Protein AF-I4C2C6-F1 (afdb_monomer)

Secondary structure (DSSP, 8-state):
----HHHHHTHHHHHHHHHHHTPPTT--HHHHHHHHT--HHHHHHHHTT-S---HHHHHHHHHHTTS-HHHHHT--SS------

InterPro domains:
  IPR010982 Lambda repressor-like, DNA-binding domain superfamily [G3DSA:1.10.260.40] (20-79)

Nearest PDB structures (foldseek):
  1y9q-assembly1_A-2  TM=7.455E-01  e=1.994E-02  Vibrio cholerae
  1y7y-assembly1_B  TM=7.294E-01  e=1.886E-02  Aeromonas hydrophila
  3vk0-assembly2_B  TM=6.895E-01  e=1.598E-02  Neisseria meningitidis MC58
  5d4z-assembly8_U  TM=7.195E-01  e=5.106E-02  Salmonella phage SPC32H
  2b5a-assembly1_A  TM=7.086E-01  e=6.733E-02  [Bacillus] caldolyticus

Solvent-accessible surface area (backbone atoms only — not comparable to full-atom values): 4912 Å² total; per-residue (Å²): 134,84,80,73,59,75,63,61,49,44,45,41,25,53,27,40,52,52,55,57,71,72,52,57,91,92,57,49,74,66,58,42,21,59,64,40,72,45,58,67,67,57,53,52,35,17,58,72,36,40,86,87,80,53,70,68,59,42,35,53,32,16,58,61,63,49,39,45,35,53,34,47,56,75,62,49,69,85,87,60,67,66,81,125

Radius of gyration: 13.16 Å; Cα contacts (8 Å, |Δi|>4): 86; chains: 1; bounding box: 32×26×39 Å

pLDDT: mean 80.97, std 18.78, range [34.0, 95.38]

Mean predicted aligned error: 7.7 Å

Structure (mmCIF, N/CA/C/O backbone):
data_AF-I4C2C6-F1
#
_entry.id   AF-I4C2C6-F1
#
loop_
_atom_site.group_PDB
_atom_site.id
_atom_site.type_symbol
_atom_site.label_atom_id
_atom_site.label_alt_id
_atom_site.label_comp_id
_atom_site.label_asym_id
_atom_site.label_entity_id
_atom_site.label_seq_id
_atom_site.pdbx_PDB_ins_code
_atom_site.Cartn_x
_atom_site.Cartn_y
_atom_site.Cartn_z
_atom_site.occupancy
_atom_site.B_iso_or_equiv
_atom_site.auth_seq_id
_atom_site.auth_comp_id
_atom_site.auth_asym_id
_atom_site.auth_atom_id
_atom_site.pdbx_PDB_model_num
ATOM 1 N N . MET A 1 1 ? 16.427 11.891 -28.482 1.00 39.94 1 MET A N 1
ATOM 2 C CA . MET A 1 1 ? 15.893 10.775 -27.673 1.00 39.94 1 MET A CA 1
ATOM 3 C C . MET A 1 1 ? 16.128 11.117 -26.208 1.00 39.94 1 MET A C 1
ATOM 5 O O . MET A 1 1 ? 17.276 11.156 -25.792 1.00 39.94 1 MET A O 1
ATOM 9 N N . LYS A 1 2 ? 15.090 11.520 -25.464 1.00 40.78 2 LYS A N 1
ATOM 10 C CA . LYS A 1 2 ? 15.214 11.819 -24.027 1.00 40.78 2 LYS A CA 1
ATOM 11 C C . LYS A 1 2 ? 15.052 10.495 -23.284 1.00 40.78 2 LYS A C 1
ATOM 13 O O . LYS A 1 2 ? 13.965 9.931 -23.301 1.00 40.78 2 LYS A O 1
ATOM 18 N N . ASN A 1 3 ? 16.147 9.974 -22.736 1.00 38.06 3 ASN A N 1
ATOM 19 C CA . ASN A 1 3 ? 16.139 8.720 -21.991 1.00 38.06 3 ASN A CA 1
ATOM 20 C C . ASN A 1 3 ? 15.219 8.830 -20.768 1.00 38.06 3 ASN A C 1
ATOM 22 O O . ASN A 1 3 ? 15.294 9.772 -19.983 1.00 38.06 3 ASN A O 1
ATOM 26 N N . SER A 1 4 ? 14.338 7.842 -20.672 1.00 47.66 4 SER A N 1
ATOM 27 C CA . SER A 1 4 ? 13.147 7.75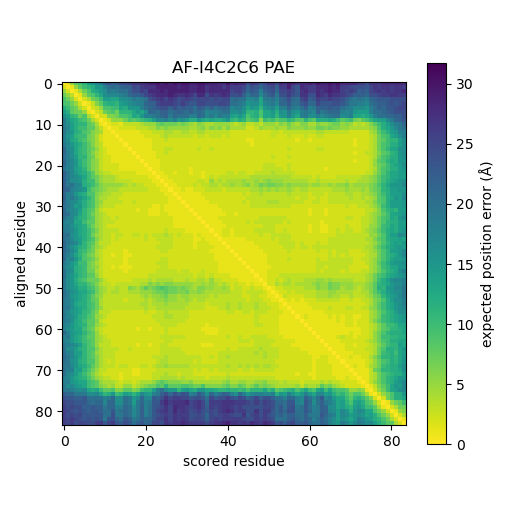4 -19.831 1.00 47.66 4 SER A CA 1
ATOM 28 C C . SER A 1 4 ? 13.459 7.368 -18.377 1.00 47.66 4 SER A C 1
ATOM 30 O O . SER A 1 4 ? 12.911 6.404 -17.857 1.00 47.66 4 SER A O 1
ATOM 32 N N . THR A 1 5 ? 14.359 8.076 -17.691 1.00 45.53 5 THR A N 1
ATOM 33 C CA . THR A 1 5 ? 14.624 7.821 -16.257 1.00 45.53 5 THR A CA 1
ATOM 34 C C . THR A 1 5 ? 13.538 8.394 -15.343 1.00 45.53 5 THR A C 1
ATOM 36 O O . THR A 1 5 ? 13.269 7.831 -14.287 1.00 45.53 5 THR A O 1
ATOM 39 N N . ALA A 1 6 ? 12.833 9.444 -15.779 1.00 45.75 6 ALA A N 1
ATOM 40 C CA . ALA A 1 6 ? 11.768 10.078 -14.994 1.00 45.75 6 ALA A CA 1
ATOM 41 C C . ALA A 1 6 ? 10.504 9.206 -14.818 1.00 45.75 6 ALA A C 1
ATOM 43 O O . ALA A 1 6 ? 9.749 9.404 -13.865 1.00 45.75 6 ALA A O 1
ATOM 44 N N . ASP A 1 7 ? 10.263 8.232 -15.703 1.00 49.28 7 ASP A N 1
ATOM 45 C CA . ASP A 1 7 ? 9.095 7.343 -15.600 1.00 49.28 7 ASP A CA 1
ATOM 46 C C . ASP A 1 7 ? 9.297 6.205 -14.588 1.00 49.28 7 ASP A C 1
ATOM 48 O O . ASP A 1 7 ? 8.357 5.829 -13.878 1.00 49.28 7 ASP A O 1
ATOM 52 N N . TYR A 1 8 ? 10.530 5.704 -14.446 1.00 47.53 8 TYR A N 1
ATOM 53 C CA . TYR A 1 8 ? 10.860 4.681 -13.450 1.00 47.53 8 TYR A CA 1
ATOM 54 C C . TYR A 1 8 ? 10.856 5.244 -12.022 1.00 47.53 8 TYR A C 1
ATOM 56 O O . TYR A 1 8 ? 10.281 4.611 -11.130 1.00 47.53 8 TYR A O 1
ATOM 64 N N . ASP A 1 9 ? 11.371 6.465 -11.827 1.00 53.66 9 ASP A N 1
ATOM 65 C CA . ASP A 1 9 ? 11.396 7.158 -10.524 1.00 53.66 9 ASP A CA 1
ATOM 66 C C . ASP A 1 9 ? 9.998 7.317 -9.903 1.00 53.66 9 ASP A C 1
ATOM 68 O O . ASP A 1 9 ? 9.829 7.336 -8.683 1.00 53.66 9 ASP A O 1
ATOM 72 N N . ASN A 1 10 ? 8.950 7.357 -10.728 1.00 68.00 10 ASN A N 1
ATOM 73 C CA . ASN A 1 10 ? 7.583 7.558 -10.258 1.00 68.00 10 ASN A CA 1
ATOM 74 C C . ASN A 1 10 ? 6.787 6.254 -10.063 1.00 68.00 10 ASN A C 1
ATOM 76 O O . ASN A 1 10 ? 5.660 6.296 -9.569 1.00 68.00 10 ASN A O 1
ATOM 80 N N . THR A 1 11 ? 7.333 5.088 -10.424 1.00 78.06 11 THR A N 1
ATOM 81 C CA . THR A 1 11 ? 6.599 3.805 -10.375 1.00 78.06 11 THR A CA 1
ATOM 82 C C . THR A 1 11 ? 6.266 3.398 -8.937 1.00 78.06 11 THR A C 1
ATOM 84 O O . THR A 1 11 ? 5.115 3.092 -8.617 1.00 78.06 11 THR A O 1
ATOM 87 N N . HIS A 1 12 ? 7.241 3.506 -8.035 1.00 84.00 12 HIS A N 1
ATOM 88 C CA . HIS A 1 12 ? 7.090 3.233 -6.602 1.00 84.00 12 HIS A CA 1
ATOM 89 C C . HIS A 1 12 ? 6.111 4.200 -5.932 1.00 84.00 12 HIS A C 1
ATOM 91 O O . HIS A 1 12 ? 5.266 3.796 -5.133 1.00 84.00 12 HIS A O 1
ATOM 97 N N . LYS A 1 13 ? 6.173 5.476 -6.321 1.00 87.19 13 LYS A N 1
ATOM 98 C CA . LYS A 1 13 ? 5.286 6.521 -5.812 1.00 87.19 13 LYS A CA 1
ATOM 99 C C . LYS A 1 13 ? 3.844 6.317 -6.275 1.00 87.19 13 LYS A C 1
ATOM 101 O O . LYS A 1 13 ? 2.923 6.417 -5.467 1.00 87.19 13 LYS A O 1
ATOM 106 N N . LYS A 1 14 ? 3.63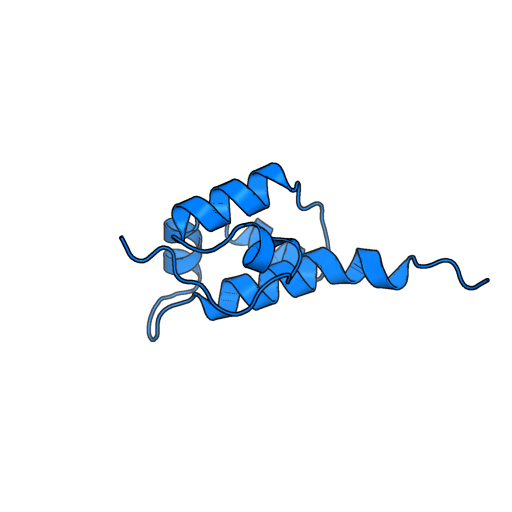7 5.945 -7.544 1.00 88.31 14 LYS A N 1
ATOM 107 C CA . LYS A 1 14 ? 2.325 5.562 -8.097 1.00 88.31 14 LYS A CA 1
ATOM 108 C C . LYS A 1 14 ? 1.774 4.299 -7.430 1.00 88.31 14 LYS A C 1
ATOM 110 O O . LYS A 1 14 ? 0.584 4.238 -7.133 1.00 88.31 14 LYS A O 1
ATOM 115 N N . PHE A 1 15 ? 2.610 3.284 -7.200 1.00 90.62 15 PHE A N 1
ATOM 116 C CA . PHE A 1 15 ? 2.241 2.078 -6.445 1.00 90.62 15 PHE A CA 1
ATOM 117 C C . PHE A 1 15 ? 1.791 2.428 -5.021 1.00 90.62 15 PHE A C 1
ATOM 119 O O . PHE A 1 15 ? 0.687 2.074 -4.613 1.00 90.62 15 PHE A O 1
ATOM 126 N N . ALA A 1 16 ? 2.599 3.199 -4.289 1.00 92.06 16 ALA A N 1
ATOM 127 C CA . ALA A 1 16 ? 2.269 3.626 -2.936 1.00 92.06 16 ALA A CA 1
ATOM 128 C C . ALA A 1 16 ? 0.991 4.473 -2.894 1.00 92.06 16 ALA A C 1
ATOM 130 O O . ALA A 1 16 ? 0.162 4.271 -2.014 1.00 92.06 16 ALA A O 1
ATOM 131 N N . GLY A 1 17 ? 0.791 5.366 -3.867 1.00 91.62 17 GLY A N 1
ATOM 132 C CA . GLY A 1 17 ? -0.448 6.130 -4.010 1.00 91.62 17 GLY A CA 1
ATOM 133 C C . GLY A 1 17 ? -1.678 5.230 -4.150 1.00 91.62 17 GLY A C 1
ATOM 134 O O . GLY A 1 17 ? -2.647 5.410 -3.418 1.00 91.62 17 GLY A O 1
ATOM 135 N N . ARG A 1 18 ? -1.615 4.209 -5.016 1.00 91.94 18 ARG A N 1
ATOM 136 C CA . ARG A 1 18 ? -2.695 3.218 -5.183 1.00 91.94 18 ARG A CA 1
ATOM 137 C C . ARG A 1 18 ? -2.935 2.393 -3.927 1.00 91.94 18 ARG A C 1
ATOM 139 O O . ARG A 1 18 ? -4.087 2.170 -3.572 1.00 91.94 18 ARG A O 1
ATOM 146 N N . LEU A 1 19 ? -1.879 2.010 -3.209 1.00 92.62 19 LEU A N 1
ATOM 147 C CA . LEU A 1 19 ? -2.023 1.360 -1.907 1.00 92.62 19 LEU A CA 1
ATOM 148 C C . LEU A 1 19 ? -2.851 2.203 -0.938 1.00 92.62 19 LEU A C 1
ATOM 150 O O . LEU A 1 19 ? -3.707 1.662 -0.244 1.00 92.62 19 LEU A O 1
ATOM 154 N N . LEU A 1 20 ? -2.633 3.521 -0.899 1.00 92.50 20 LEU A N 1
ATOM 155 C CA . LEU A 1 20 ? -3.371 4.382 0.024 1.00 92.50 20 LEU A CA 1
ATOM 156 C C . LEU A 1 20 ? -4.862 4.490 -0.311 1.00 92.50 20 LEU A C 1
ATOM 158 O O . LEU A 1 20 ? -5.642 4.742 0.601 1.00 92.50 20 LEU A O 1
ATOM 162 N N . LEU A 1 21 ? -5.269 4.237 -1.560 1.00 92.62 21 LEU A N 1
ATOM 163 C CA . LEU A 1 21 ? -6.688 4.161 -1.937 1.00 92.62 21 LEU A CA 1
ATOM 164 C C . LEU A 1 21 ? -7.405 2.973 -1.281 1.00 92.62 21 LEU A C 1
ATOM 166 O O . LEU A 1 21 ? -8.622 2.988 -1.144 1.00 92.62 21 LEU A O 1
ATOM 170 N N . LEU A 1 22 ? -6.657 1.948 -0.863 1.00 93.50 22 LEU A N 1
ATOM 171 C CA . LEU A 1 22 ? -7.191 0.753 -0.207 1.00 93.50 22 LEU A CA 1
ATOM 172 C C . LEU A 1 22 ? -7.259 0.883 1.319 1.00 93.50 22 LEU A C 1
ATOM 174 O O . LEU A 1 22 ? -7.660 -0.067 2.001 1.00 93.50 22 LEU A O 1
ATOM 178 N N . GLN A 1 23 ? -6.823 2.015 1.874 1.00 93.62 23 GLN A N 1
ATOM 179 C CA . GLN A 1 23 ? -6.959 2.295 3.296 1.00 93.62 23 GLN A CA 1
ATOM 180 C C . GLN A 1 23 ? -8.426 2.568 3.621 1.00 93.62 23 GLN A C 1
ATOM 182 O O . GLN A 1 23 ? -9.077 3.396 2.985 1.00 93.62 23 GLN A O 1
ATOM 187 N N . ARG A 1 24 ? -8.949 1.878 4.635 1.00 93.00 24 ARG A N 1
ATOM 188 C CA . ARG A 1 24 ? -10.350 2.036 5.037 1.00 93.00 24 ARG A CA 1
ATOM 189 C C . ARG A 1 24 ? -10.542 3.358 5.796 1.00 93.00 24 ARG A C 1
ATOM 191 O O . ARG A 1 24 ? -9.623 3.790 6.500 1.00 93.00 24 ARG A O 1
ATOM 198 N N . PRO A 1 25 ? -11.724 3.993 5.723 1.00 92.75 25 PRO A N 1
ATOM 199 C CA . PRO A 1 25 ? -12.037 5.149 6.560 1.00 92.75 25 PRO A CA 1
ATOM 200 C C . PRO A 1 25 ? -11.827 4.829 8.048 1.00 92.75 25 PRO A C 1
ATOM 202 O O . PRO A 1 25 ? -12.249 3.778 8.523 1.00 92.75 25 PRO A O 1
ATOM 205 N N . GLY A 1 26 ? -11.135 5.710 8.776 1.00 92.62 26 GLY A N 1
ATOM 206 C CA . GLY A 1 26 ? -10.814 5.521 10.199 1.00 92.62 26 GLY A CA 1
ATOM 207 C C . GLY A 1 26 ? -9.674 4.533 10.500 1.00 92.62 26 GLY A C 1
ATOM 208 O O . GLY A 1 26 ? -9.223 4.453 11.641 1.00 92.62 26 GLY A O 1
ATOM 209 N N . GLU A 1 27 ? -9.149 3.810 9.505 1.00 93.50 27 GLU A N 1
ATOM 210 C CA . GLU A 1 27 ? -7.998 2.920 9.685 1.00 93.50 27 GLU A CA 1
ATOM 211 C C . GLU A 1 27 ? -6.721 3.746 9.875 1.00 93.50 27 GLU A C 1
ATOM 213 O O . GLU A 1 27 ? -6.408 4.623 9.070 1.00 93.50 27 GLU A O 1
ATOM 218 N N . THR A 1 28 ? -5.938 3.469 10.920 1.00 94.88 28 THR A N 1
ATOM 219 C CA . THR A 1 28 ? -4.635 4.128 11.080 1.00 94.88 28 THR A CA 1
ATOM 220 C C . THR A 1 28 ? -3.653 3.632 10.021 1.00 94.88 28 THR A C 1
ATOM 222 O O . THR A 1 28 ? -3.724 2.493 9.556 1.00 94.88 28 THR A O 1
ATOM 225 N N . ARG A 1 29 ? -2.651 4.451 9.679 1.00 92.00 29 ARG A N 1
ATOM 226 C CA . ARG A 1 29 ? -1.591 4.043 8.740 1.00 92.00 29 ARG A CA 1
ATOM 227 C C . ARG A 1 29 ? -0.896 2.745 9.178 1.00 92.00 29 ARG A C 1
ATOM 229 O O . ARG A 1 29 ? -0.529 1.942 8.327 1.00 92.00 29 ARG A O 1
ATOM 236 N N . SER A 1 30 ? -0.728 2.546 10.488 1.00 93.12 30 SER A N 1
ATOM 237 C CA . SER A 1 30 ? -0.111 1.346 11.067 1.00 93.12 30 SER A CA 1
ATOM 238 C C . SER A 1 30 ? -0.987 0.100 10.889 1.00 93.12 30 SER A C 1
ATOM 240 O O . SER A 1 30 ? -0.497 -0.941 10.446 1.00 93.12 30 SER A O 1
ATOM 242 N N . ALA A 1 31 ? -2.292 0.220 11.155 1.00 94.12 31 ALA A N 1
ATOM 243 C CA . ALA A 1 31 ? -3.253 -0.862 10.941 1.00 94.12 31 ALA A CA 1
ATOM 244 C C . ALA A 1 31 ? -3.327 -1.260 9.458 1.00 94.12 31 ALA A C 1
ATOM 246 O O . ALA A 1 31 ? -3.215 -2.443 9.136 1.00 94.12 31 ALA A O 1
ATOM 247 N N . PHE A 1 32 ? -3.373 -0.272 8.558 1.00 95.19 32 PHE A N 1
ATOM 248 C CA . PHE A 1 32 ? -3.313 -0.502 7.114 1.00 95.19 32 PHE A CA 1
ATOM 249 C C . PHE A 1 32 ? -2.051 -1.270 6.701 1.00 95.19 32 PHE A C 1
ATOM 251 O O . PHE A 1 32 ? -2.136 -2.270 5.993 1.00 95.19 32 PHE A O 1
ATOM 258 N N . CYS A 1 33 ? -0.878 -0.833 7.171 1.00 94.88 33 CYS A N 1
ATOM 259 C CA . CYS A 1 33 ? 0.393 -1.497 6.876 1.00 94.88 33 CYS A CA 1
ATOM 260 C C . CYS A 1 33 ? 0.403 -2.952 7.367 1.00 94.88 33 CYS A C 1
ATOM 262 O O . CYS A 1 33 ? 0.840 -3.840 6.640 1.00 94.88 33 CYS A O 1
ATOM 264 N N . THR A 1 34 ? -0.141 -3.202 8.560 1.00 95.38 34 THR A N 1
ATOM 265 C CA . THR A 1 34 ? -0.266 -4.552 9.129 1.00 95.38 34 THR A CA 1
ATOM 266 C C . THR A 1 34 ? -1.150 -5.439 8.251 1.00 95.38 34 THR A C 1
ATOM 268 O O . THR A 1 34 ? -0.730 -6.529 7.869 1.00 95.38 34 THR A O 1
ATOM 271 N N . ARG A 1 35 ? -2.329 -4.946 7.850 1.00 93.94 35 ARG A N 1
ATOM 272 C CA . ARG A 1 35 ? -3.257 -5.656 6.956 1.00 93.94 35 ARG A CA 1
ATOM 273 C C . ARG A 1 35 ? -2.655 -5.925 5.576 1.00 93.94 35 ARG A C 1
ATOM 275 O O . ARG A 1 35 ? -2.833 -7.005 5.028 1.00 93.94 35 ARG A O 1
ATOM 282 N N . ALA A 1 36 ? -1.917 -4.962 5.031 1.00 93.50 36 ALA A N 1
ATOM 283 C CA . ALA A 1 36 ? -1.236 -5.094 3.748 1.00 93.50 36 ALA A CA 1
ATOM 284 C C . ALA A 1 36 ? 0.024 -5.977 3.809 1.00 93.50 36 ALA A C 1
ATOM 286 O O . ALA A 1 36 ? 0.566 -6.335 2.768 1.00 93.50 36 ALA A O 1
ATOM 287 N N . GLY A 1 37 ? 0.515 -6.327 5.005 1.00 94.9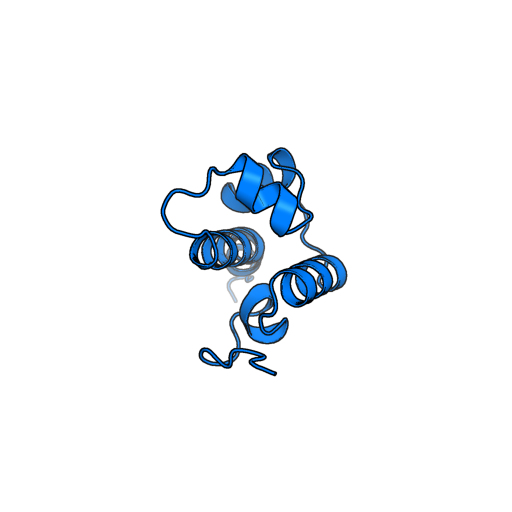4 37 GLY A N 1
ATOM 288 C CA . GLY A 1 37 ? 1.775 -7.055 5.164 1.00 94.94 37 GLY A CA 1
ATOM 289 C C . GLY A 1 37 ? 3.029 -6.218 4.901 1.00 94.94 37 GLY A C 1
ATOM 290 O O . GLY A 1 37 ? 4.079 -6.773 4.598 1.00 94.94 37 GLY A O 1
ATOM 291 N N . ILE A 1 38 ? 2.934 -4.8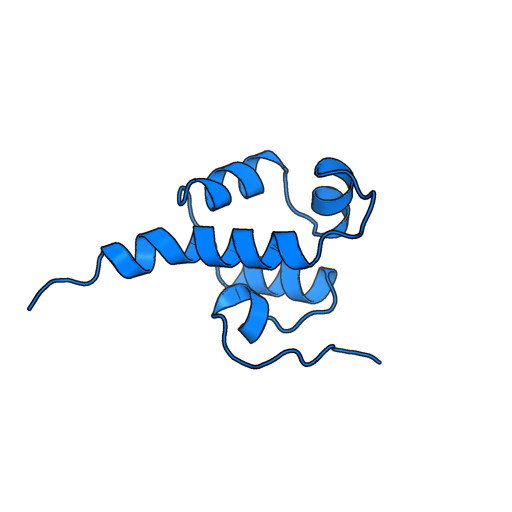92 5.000 1.00 94.38 38 ILE A N 1
ATOM 292 C CA . ILE A 1 38 ? 4.002 -3.951 4.648 1.00 94.38 38 ILE A CA 1
ATOM 293 C C . ILE A 1 38 ? 4.573 -3.333 5.924 1.00 94.38 38 ILE A C 1
ATOM 295 O O . ILE A 1 38 ? 3.842 -2.946 6.831 1.00 94.38 38 ILE A O 1
ATOM 299 N N . LYS A 1 39 ? 5.894 -3.143 5.990 1.00 93.69 39 LYS A N 1
ATOM 300 C CA . LYS A 1 39 ? 6.501 -2.329 7.055 1.00 93.69 39 LYS A CA 1
ATOM 301 C C . LYS A 1 39 ? 6.181 -0.840 6.831 1.00 93.69 39 LYS A C 1
ATOM 303 O O . LYS A 1 39 ? 6.468 -0.338 5.743 1.00 93.69 39 LYS A O 1
ATOM 308 N N . PRO A 1 40 ? 5.726 -0.072 7.842 1.00 92.62 40 PRO A N 1
ATOM 309 C CA . PRO A 1 40 ? 5.419 1.355 7.674 1.00 92.62 40 PRO A CA 1
ATOM 310 C C . PRO A 1 40 ? 6.574 2.195 7.111 1.00 92.62 40 PRO A C 1
ATOM 312 O O . PRO A 1 40 ? 6.347 3.134 6.352 1.00 92.62 40 PRO A O 1
ATOM 315 N N . ALA A 1 41 ? 7.821 1.853 7.453 1.00 92.44 41 ALA A N 1
ATOM 316 C CA . ALA A 1 41 ? 9.005 2.502 6.892 1.00 92.44 41 ALA A CA 1
ATOM 317 C C . ALA A 1 41 ? 9.116 2.301 5.375 1.00 92.44 41 ALA A C 1
ATOM 319 O O . ALA A 1 41 ? 9.413 3.251 4.660 1.00 92.44 41 ALA A O 1
ATOM 320 N N . ARG A 1 42 ? 8.795 1.100 4.885 1.00 91.50 42 ARG A N 1
ATOM 321 C CA . ARG A 1 42 ? 8.870 0.757 3.465 1.00 91.50 42 ARG A CA 1
ATOM 322 C C . ARG A 1 42 ? 7.833 1.515 2.642 1.00 91.50 42 ARG A C 1
ATOM 324 O O . ARG A 1 42 ? 8.163 2.074 1.603 1.00 91.50 42 ARG A O 1
ATOM 331 N N . LEU A 1 43 ? 6.615 1.644 3.171 1.00 91.94 43 LEU A N 1
ATOM 332 C CA . LEU A 1 43 ? 5.586 2.484 2.561 1.00 91.94 43 LEU A CA 1
ATOM 333 C C . LEU A 1 43 ? 6.021 3.957 2.472 1.00 91.94 43 LEU A C 1
ATOM 335 O O . LEU A 1 43 ? 5.795 4.599 1.450 1.00 91.94 43 LEU A O 1
ATOM 339 N N . ARG A 1 44 ? 6.676 4.495 3.512 1.00 92.38 44 ARG A N 1
ATOM 340 C CA . ARG A 1 44 ? 7.222 5.865 3.477 1.00 92.38 44 ARG A CA 1
ATOM 341 C C . ARG A 1 44 ? 8.303 6.030 2.411 1.00 92.38 44 ARG A C 1
ATOM 343 O O . ARG A 1 44 ? 8.286 7.037 1.715 1.00 92.38 44 ARG A O 1
ATOM 350 N N . THR A 1 45 ? 9.204 5.060 2.279 1.00 91.69 45 THR A N 1
ATOM 351 C CA . THR A 1 45 ? 10.241 5.038 1.238 1.00 91.69 45 THR A CA 1
ATOM 352 C C . THR A 1 45 ? 9.607 5.101 -0.156 1.00 91.69 45 THR A C 1
ATOM 354 O O . THR A 1 45 ? 9.898 6.022 -0.915 1.00 91.69 45 THR A O 1
ATOM 357 N N . TRP A 1 46 ? 8.616 4.254 -0.448 1.00 91.69 46 TRP A N 1
ATOM 358 C CA . TRP A 1 46 ? 7.926 4.292 -1.743 1.00 91.69 46 TRP A CA 1
ATOM 359 C C . TRP A 1 46 ? 7.139 5.588 -1.992 1.00 91.69 46 TRP A C 1
ATOM 361 O O . TRP A 1 46 ? 7.133 6.088 -3.114 1.00 91.69 46 TRP A O 1
ATOM 371 N N . LEU A 1 47 ? 6.521 6.190 -0.966 1.00 90.31 47 LEU A N 1
ATOM 372 C CA . LEU A 1 47 ? 5.829 7.486 -1.095 1.00 90.31 47 LEU A CA 1
ATOM 373 C C . LEU A 1 47 ? 6.770 8.642 -1.457 1.00 90.31 47 LEU A C 1
ATOM 375 O O . LEU A 1 47 ? 6.347 9.602 -2.106 1.00 90.31 47 LEU A O 1
ATOM 379 N N . LYS A 1 48 ? 8.042 8.550 -1.062 1.00 89.69 48 LYS A N 1
ATOM 380 C CA . LYS A 1 48 ? 9.083 9.501 -1.463 1.00 89.69 48 LYS A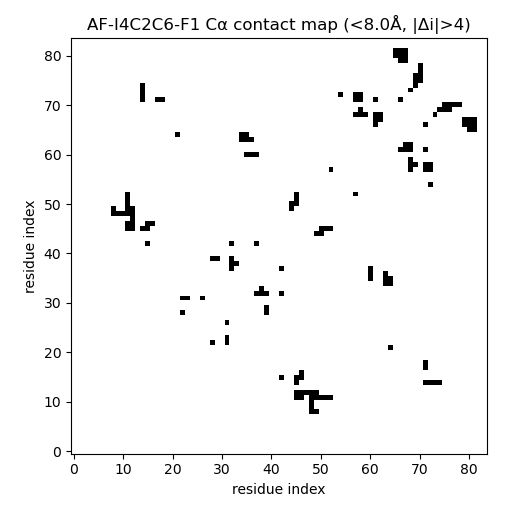 CA 1
ATOM 381 C C . LYS A 1 48 ? 9.600 9.259 -2.885 1.00 89.69 48 LYS A C 1
ATOM 383 O O . LYS A 1 48 ? 10.322 10.101 -3.399 1.00 89.69 48 LYS A O 1
ATOM 388 N N . GLY A 1 49 ? 9.195 8.161 -3.530 1.00 85.31 49 GLY A N 1
ATOM 389 C CA . GLY A 1 49 ? 9.790 7.697 -4.787 1.00 85.31 49 GLY A CA 1
ATOM 390 C C . GLY A 1 49 ? 11.146 7.018 -4.583 1.00 85.31 49 GLY A C 1
ATOM 391 O O . GLY A 1 49 ? 11.878 6.814 -5.539 1.00 85.31 49 GLY A O 1
ATOM 392 N N . GLU A 1 50 ? 11.488 6.675 -3.343 1.00 86.88 50 GLU A N 1
ATOM 393 C CA . GLU A 1 50 ? 12.749 6.032 -2.994 1.00 86.88 50 GLU A CA 1
ATOM 394 C C . GLU A 1 50 ? 12.581 4.503 -2.927 1.00 86.88 50 GLU A C 1
ATOM 396 O O . GLU A 1 50 ? 11.478 3.970 -2.753 1.00 86.88 50 GLU A O 1
ATOM 401 N N . GLY A 1 51 ? 13.711 3.794 -2.981 1.00 84.06 51 GLY A N 1
ATOM 402 C CA . GLY A 1 51 ? 13.792 2.348 -2.779 1.00 84.06 51 GLY A CA 1
ATOM 403 C C . GLY A 1 51 ? 13.410 1.510 -4.000 1.00 84.06 51 GLY A C 1
ATOM 404 O O . GLY A 1 51 ? 13.230 2.015 -5.101 1.00 84.06 51 GLY A O 1
ATOM 405 N N . VAL A 1 52 ? 13.317 0.196 -3.778 1.00 84.81 52 VAL A N 1
ATOM 406 C CA . VAL A 1 52 ? 12.988 -0.796 -4.810 1.00 84.81 52 VAL A CA 1
ATOM 407 C C . VAL A 1 52 ? 11.697 -1.519 -4.428 1.00 84.81 52 VAL A C 1
ATOM 409 O O . VAL A 1 52 ? 11.530 -1.981 -3.293 1.00 84.81 52 VAL A O 1
ATOM 412 N N . LEU A 1 53 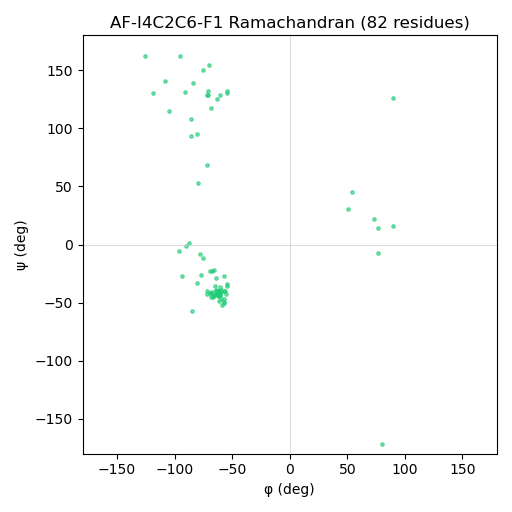? 10.770 -1.592 -5.377 1.00 84.81 53 LEU A N 1
ATOM 413 C CA . LEU A 1 53 ? 9.585 -2.436 -5.382 1.00 84.81 53 LEU A CA 1
ATOM 414 C C . LEU A 1 53 ? 9.871 -3.569 -6.347 1.00 84.81 53 LEU A C 1
ATOM 416 O O . LEU A 1 53 ? 10.001 -3.368 -7.555 1.00 84.81 53 LEU A O 1
ATOM 420 N N . TYR A 1 54 ? 9.930 -4.772 -5.804 1.00 87.69 54 TYR A N 1
ATOM 421 C CA . TYR A 1 54 ? 9.961 -5.953 -6.636 1.00 87.69 54 TYR A CA 1
ATOM 422 C C . TYR A 1 54 ? 8.534 -6.333 -7.025 1.00 87.69 54 TYR A C 1
ATOM 424 O O . TYR A 1 54 ? 7.621 -6.281 -6.200 1.00 87.69 54 TYR A O 1
ATOM 432 N N . ILE A 1 55 ? 8.340 -6.741 -8.280 1.00 85.56 55 ILE A N 1
ATOM 433 C CA . ILE A 1 55 ? 7.018 -7.108 -8.809 1.00 85.56 55 ILE A CA 1
ATOM 434 C C . ILE A 1 55 ? 6.368 -8.215 -7.964 1.00 85.56 55 ILE A C 1
ATOM 436 O O . ILE A 1 55 ? 5.177 -8.130 -7.675 1.00 85.56 55 ILE A O 1
ATOM 440 N N . HIS A 1 56 ? 7.148 -9.207 -7.512 1.00 88.50 56 HIS A N 1
ATOM 441 C CA . HIS A 1 56 ? 6.646 -10.291 -6.660 1.00 88.50 56 HIS A CA 1
ATOM 442 C C . HIS A 1 56 ? 6.079 -9.767 -5.333 1.00 88.50 56 HIS A C 1
ATOM 444 O O . HIS A 1 56 ? 4.986 -10.157 -4.942 1.00 88.50 56 HIS A O 1
ATOM 450 N N . GLU A 1 57 ? 6.760 -8.818 -4.688 1.00 90.38 57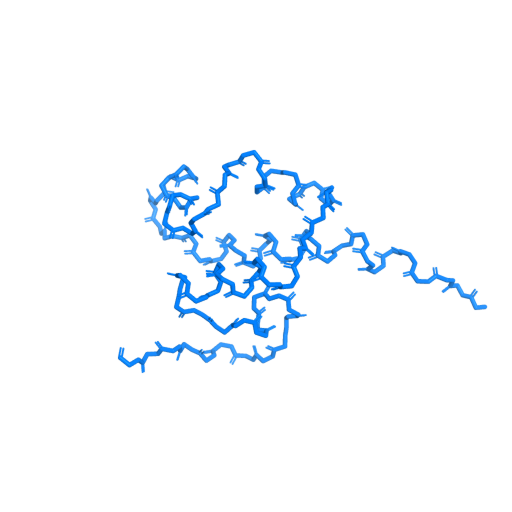 GLU A N 1
ATOM 451 C CA . GLU A 1 57 ? 6.289 -8.208 -3.443 1.00 90.38 57 GLU A CA 1
ATOM 452 C C . GLU A 1 57 ? 5.001 -7.410 -3.678 1.00 90.38 57 GLU A C 1
ATOM 454 O O . GLU A 1 57 ? 4.045 -7.518 -2.912 1.00 90.38 57 GLU A O 1
ATOM 459 N N . GLY A 1 58 ? 4.942 -6.640 -4.767 1.00 90.44 58 GLY A N 1
ATOM 460 C CA . GLY A 1 58 ? 3.728 -5.923 -5.151 1.00 90.44 58 GLY A CA 1
ATOM 461 C C . GLY A 1 58 ? 2.539 -6.860 -5.398 1.00 90.44 58 GLY A C 1
ATOM 462 O O . GLY A 1 58 ? 1.422 -6.554 -4.980 1.00 90.44 58 GLY A O 1
ATOM 463 N N . ALA A 1 59 ? 2.780 -8.019 -6.016 1.00 91.00 59 ALA A N 1
ATOM 464 C CA . ALA A 1 59 ? 1.762 -9.040 -6.247 1.00 91.00 59 ALA A CA 1
ATOM 465 C C . ALA A 1 59 ? 1.301 -9.716 -4.946 1.00 91.00 59 ALA A C 1
ATOM 467 O O . ALA A 1 59 ? 0.102 -9.893 -4.745 1.00 91.00 59 ALA A O 1
ATOM 468 N N . GLU A 1 60 ? 2.215 -10.032 -4.027 1.00 94.19 60 GLU A N 1
ATOM 469 C CA . GLU A 1 60 ? 1.869 -10.570 -2.705 1.00 94.19 60 GLU A CA 1
ATOM 470 C C . GLU A 1 60 ? 0.998 -9.605 -1.900 1.00 94.19 60 GLU A C 1
ATOM 472 O O . GLU A 1 60 ? 0.001 -10.010 -1.298 1.00 94.19 60 GLU A O 1
ATOM 477 N N . ILE A 1 61 ? 1.340 -8.316 -1.918 1.00 94.44 61 ILE A N 1
ATOM 478 C CA . ILE A 1 61 ? 0.544 -7.272 -1.272 1.00 94.44 61 ILE A CA 1
ATOM 479 C C . ILE A 1 61 ? -0.847 -7.187 -1.914 1.00 94.44 61 ILE A C 1
ATOM 481 O O . ILE A 1 61 ? -1.844 -7.091 -1.198 1.00 94.44 61 ILE A O 1
ATOM 485 N N . ALA A 1 62 ? -0.933 -7.251 -3.245 1.00 93.44 62 ALA A N 1
ATOM 486 C CA . ALA A 1 62 ? -2.208 -7.238 -3.959 1.00 93.44 62 ALA A CA 1
ATOM 487 C C . ALA A 1 62 ? -3.104 -8.414 -3.550 1.00 93.44 62 ALA A C 1
ATOM 489 O O . ALA A 1 62 ? -4.266 -8.204 -3.207 1.00 93.44 62 ALA A O 1
ATOM 490 N N . MET A 1 63 ? -2.543 -9.626 -3.493 1.00 91.88 63 MET A N 1
ATOM 491 C CA . MET A 1 63 ? -3.259 -10.824 -3.048 1.00 91.88 63 MET A CA 1
ATOM 492 C C . MET A 1 63 ? -3.746 -10.691 -1.600 1.00 91.88 63 MET A C 1
ATOM 494 O O . MET A 1 63 ? -4.907 -10.973 -1.317 1.00 91.88 63 MET A O 1
ATOM 498 N N . ARG A 1 64 ? -2.909 -10.181 -0.685 1.00 94.38 64 ARG A N 1
ATOM 499 C CA . ARG A 1 64 ? -3.305 -9.926 0.717 1.00 94.38 64 ARG A CA 1
ATOM 500 C C . ARG A 1 64 ? -4.445 -8.922 0.838 1.00 94.38 64 ARG A C 1
ATOM 502 O O . ARG A 1 64 ? -5.288 -9.038 1.724 1.00 94.38 64 ARG A O 1
ATOM 509 N N . LEU A 1 65 ? -4.448 -7.912 -0.025 1.00 92.38 65 LEU A N 1
ATOM 510 C CA . LEU A 1 65 ? -5.471 -6.872 -0.056 1.00 92.38 65 LEU A CA 1
ATOM 511 C C . LEU A 1 65 ? -6.684 -7.247 -0.915 1.00 92.38 65 LEU A C 1
ATOM 513 O O . LEU A 1 65 ? -7.616 -6.449 -0.992 1.00 92.38 65 LEU A O 1
ATOM 517 N N . ASN A 1 66 ? -6.687 -8.447 -1.501 1.00 92.50 66 ASN A N 1
ATOM 518 C CA . ASN A 1 66 ? -7.723 -8.956 -2.390 1.00 92.50 66 ASN A CA 1
ATOM 519 C C . ASN A 1 66 ? -8.017 -8.017 -3.580 1.00 92.50 66 ASN A C 1
ATOM 521 O O . ASN A 1 66 ? -9.165 -7.713 -3.908 1.00 92.50 66 ASN A O 1
ATOM 525 N N . VAL A 1 67 ? -6.952 -7.513 -4.210 1.00 90.56 67 VAL A N 1
ATOM 526 C CA . VAL A 1 67 ? -7.006 -6.640 -5.392 1.00 90.56 67 VAL A CA 1
ATOM 527 C C . VAL A 1 67 ? -6.160 -7.202 -6.529 1.00 90.56 67 VAL A C 1
ATOM 529 O O . VAL A 1 67 ? -5.266 -8.017 -6.312 1.00 90.56 67 VAL A O 1
ATOM 532 N N . SER A 1 68 ? -6.402 -6.729 -7.754 1.00 89.56 68 SER A N 1
ATOM 533 C CA . SER A 1 68 ? -5.613 -7.141 -8.917 1.00 89.56 68 SER A CA 1
ATOM 534 C C . SER A 1 68 ? -4.138 -6.736 -8.798 1.00 89.56 68 SER A C 1
ATOM 536 O O . SER A 1 68 ? -3.850 -5.542 -8.649 1.00 89.56 68 SER A O 1
ATOM 538 N N . PRO A 1 69 ? -3.193 -7.692 -8.932 1.00 89.31 69 PRO A N 1
ATOM 539 C CA . PRO A 1 69 ? -1.768 -7.388 -9.009 1.00 89.31 69 PRO A CA 1
ATOM 540 C C . PRO A 1 69 ? -1.429 -6.439 -10.160 1.00 89.31 69 PRO A C 1
ATOM 542 O O . PRO A 1 69 ? -0.648 -5.511 -9.968 1.00 89.31 69 PRO A O 1
ATOM 545 N N . GLY A 1 70 ? -2.057 -6.612 -11.329 1.00 87.69 70 GLY A N 1
ATOM 546 C CA . GLY A 1 70 ? -1.840 -5.740 -12.490 1.00 87.69 70 GLY A CA 1
ATOM 547 C C . GLY A 1 70 ? -2.266 -4.297 -12.216 1.00 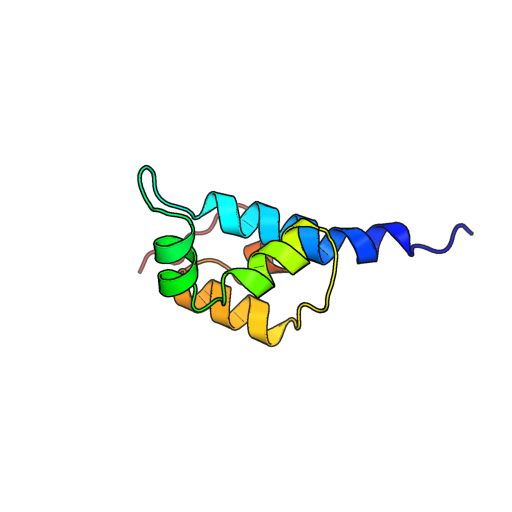87.69 70 GLY A C 1
ATOM 548 O O . GLY A 1 70 ? -1.514 -3.356 -12.489 1.00 87.69 70 GLY A O 1
ATOM 549 N N . TRP A 1 71 ? -3.414 -4.119 -11.557 1.00 88.94 71 TRP A N 1
ATOM 550 C CA . TRP A 1 71 ? -3.879 -2.793 -11.152 1.00 88.94 71 TRP A CA 1
ATOM 551 C C . TRP A 1 71 ? -2.972 -2.176 -10.090 1.00 88.94 71 TRP A C 1
ATOM 553 O O . TRP A 1 71 ? -2.617 -1.002 -10.196 1.00 88.94 71 TRP A O 1
ATOM 563 N N . LEU A 1 72 ? -2.570 -2.945 -9.073 1.00 89.75 72 LEU A N 1
ATOM 564 C CA . LEU A 1 72 ? -1.783 -2.405 -7.968 1.00 89.75 72 LEU A CA 1
ATOM 565 C C . LEU A 1 72 ? -0.342 -2.086 -8.386 1.00 89.75 72 LEU A C 1
ATOM 567 O O . LEU A 1 72 ? 0.168 -1.029 -8.021 1.00 89.75 72 LEU A O 1
ATOM 571 N N . VAL A 1 73 ? 0.304 -2.962 -9.161 1.00 87.94 73 VAL A N 1
ATOM 572 C CA . VAL A 1 73 ? 1.714 -2.843 -9.567 1.00 87.94 73 VAL A CA 1
ATOM 573 C C . VAL A 1 73 ? 1.856 -1.957 -10.803 1.00 87.94 73 VAL A C 1
ATOM 575 O O . VAL A 1 73 ? 2.485 -0.900 -10.732 1.00 87.94 73 VAL A O 1
ATOM 578 N N . CYS A 1 74 ? 1.191 -2.300 -11.906 1.00 83.25 74 CYS A N 1
ATOM 579 C CA . CYS A 1 74 ? 1.396 -1.656 -13.212 1.00 83.25 74 CYS A CA 1
ATOM 580 C C . CYS A 1 74 ? 0.416 -0.509 -13.481 1.00 83.25 74 CYS A C 1
ATOM 582 O O . CYS A 1 74 ? 0.752 0.461 -14.148 1.00 83.25 74 CYS A O 1
A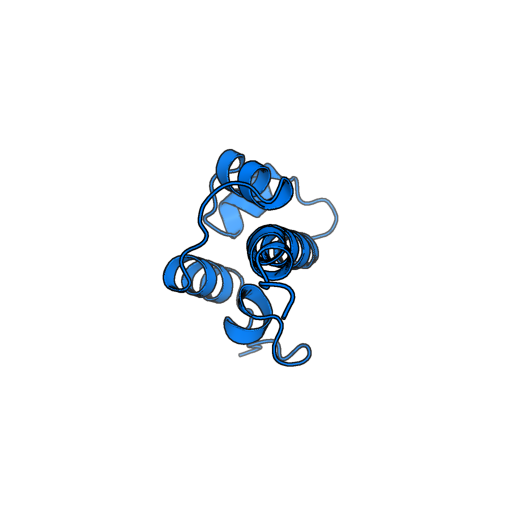TOM 584 N N . GLY A 1 75 ? -0.771 -0.567 -12.880 1.00 77.38 75 GLY A N 1
ATOM 585 C CA . GLY A 1 75 ? -1.819 0.446 -13.070 1.00 77.38 75 GLY A CA 1
ATOM 586 C C . GLY A 1 75 ? -2.714 0.085 -14.240 1.00 77.38 75 GLY A C 1
ATOM 587 O O . GLY A 1 75 ? -3.452 0.925 -14.742 1.00 77.38 75 GLY A O 1
ATOM 588 N N . GLU A 1 76 ? -2.623 -1.171 -14.662 1.00 71.88 76 GLU A N 1
ATOM 589 C CA . GLU A 1 76 ? -3.341 -1.742 -15.779 1.00 71.88 76 GLU A CA 1
ATOM 590 C C . GLU A 1 76 ? -4.661 -2.333 -15.277 1.00 71.88 76 GLU A C 1
ATOM 592 O O . GLU A 1 76 ? -4.693 -3.085 -14.301 1.00 71.88 76 GLU A O 1
ATOM 597 N N . GLY A 1 77 ? -5.754 -1.986 -15.958 1.00 60.31 77 GLY A N 1
ATOM 598 C CA . GLY A 1 77 ? -7.087 -2.528 -15.697 1.00 60.31 77 GLY A CA 1
ATOM 599 C C . GLY A 1 77 ? -7.891 -1.739 -14.661 1.00 60.31 77 GLY A C 1
ATOM 600 O O . GLY A 1 77 ? -7.469 -1.503 -13.533 1.00 60.31 77 GLY A O 1
ATOM 601 N N . THR A 1 78 ? -9.101 -1.339 -15.040 1.00 50.28 78 THR A N 1
ATOM 602 C CA . THR A 1 78 ? -10.102 -0.755 -14.143 1.00 50.28 78 THR A CA 1
ATOM 603 C C . THR A 1 78 ? -10.613 -1.798 -13.150 1.00 50.28 78 THR A C 1
ATOM 605 O O . THR A 1 78 ? -11.244 -2.766 -13.558 1.00 50.28 78 THR A O 1
ATOM 608 N N . GLY A 1 79 ? -10.382 -1.578 -11.853 1.00 47.81 79 GLY A N 1
ATOM 609 C CA . GLY A 1 79 ? -11.374 -1.802 -10.789 1.00 47.81 79 GLY A CA 1
ATOM 610 C C . GLY A 1 79 ? -12.112 -3.147 -10.710 1.00 47.81 79 GLY A C 1
ATOM 611 O O . GLY A 1 79 ? -13.249 -3.164 -10.255 1.00 47.81 79 GLY A O 1
ATOM 612 N N . GLY A 1 80 ? -11.511 -4.261 -11.124 1.00 42.03 80 GLY A N 1
ATOM 613 C CA . GLY A 1 80 ? -12.079 -5.594 -10.922 1.00 42.03 80 GLY A CA 1
ATOM 614 C C . GLY A 1 80 ? -11.696 -6.129 -9.550 1.00 42.03 80 GLY A C 1
ATOM 615 O O . GLY A 1 80 ? -10.612 -6.689 -9.383 1.00 42.03 80 GLY A O 1
ATOM 616 N N . ALA A 1 81 ? -12.556 -5.909 -8.559 1.00 43.47 81 ALA A N 1
ATOM 617 C CA . ALA A 1 81 ? -12.479 -6.585 -7.277 1.00 43.47 81 ALA A CA 1
ATOM 618 C C . ALA A 1 81 ? -12.478 -8.105 -7.504 1.00 43.47 81 ALA A C 1
ATOM 620 O O . ALA A 1 81 ? -13.350 -8.626 -8.196 1.00 43.47 81 ALA A O 1
ATOM 621 N N . TYR A 1 82 ? -11.534 -8.821 -6.893 1.00 45.56 82 TYR A N 1
ATOM 622 C CA . TYR A 1 82 ? -11.671 -10.261 -6.687 1.00 45.56 82 TYR A CA 1
ATOM 623 C C . TYR A 1 82 ? -12.731 -10.467 -5.592 1.00 45.56 82 TYR A C 1
ATOM 625 O O . TYR A 1 82 ? -12.421 -10.810 -4.459 1.00 45.56 82 TYR A O 1
ATOM 633 N N . GLN A 1 83 ? -13.994 -10.155 -5.883 1.00 37.72 83 GLN A N 1
ATOM 634 C CA . GLN A 1 83 ? -15.118 -10.592 -5.063 1.00 37.72 83 GLN A CA 1
ATOM 635 C C . GLN A 1 83 ? -15.426 -12.038 -5.460 1.00 37.72 83 GLN A C 1
ATOM 637 O O . GLN A 1 83 ? -16.106 -12.274 -6.454 1.00 37.72 83 GLN A O 1
ATOM 642 N N . ASN A 1 84 ? -14.870 -12.984 -4.705 1.00 34.00 84 ASN A N 1
ATOM 643 C CA . ASN A 1 84 ? -15.490 -14.284 -4.456 1.00 34.00 84 ASN A CA 1
ATOM 644 C C . ASN A 1 84 ? -15.859 -14.333 -2.976 1.00 34.00 84 ASN A C 1
ATOM 646 O O . ASN A 1 84 ? -15.021 -13.869 -2.166 1.00 34.00 84 ASN A O 1
#

Sequence (84 aa):
MKNSTADYDNTHKKFAGRLLLLQRPGETRSAFCTRAGIKPARLRTWLKGEGVLYIHEGAEIAMRLNVSPGWLVCGEGTGGAYQN

Organism: Desulfomonile tiedjei (strain ATCC 49306 / DSM 6799 / DCB-1) (NCBI:txid706587)

Foldseek 3Di:
DPDDPVVLLCQLLQLLVLLVVLADVPHDLVNSCVQLVHDSVSSVCSNNSHDDDDLVSLCSSCVSSQHDSCCNRVVDDPDDGPPD